Protein AF-A0A9E5LHI4-F1 (afdb_monomer)

Radius of gyration: 13.14 Å; Cα contacts (8 Å, |Δi|>4): 79; chains: 1; bounding box: 29×22×35 Å

Foldseek 3Di:
DPPQWQDKDKDWAQAQNNPDIDMDIDTDSDNPCCDPPPNHVVVVVVRVVCRVVVNVVVD

Solvent-accessible surface area (backbone atoms only — not comparable to full-atom values): 3487 Å² total; per-residue (Å²): 130,70,94,58,62,52,20,56,44,77,46,82,36,58,23,60,91,61,75,40,80,48,76,52,76,51,76,34,64,48,56,75,66,32,33,93,87,66,27,52,60,60,50,51,55,50,44,55,53,49,27,55,57,51,27,63,74,75,103

Nearest PDB structures (foldseek):
  4aqs-assembly1_A  TM=4.401E-01  e=6.868E+00  Mus musculus
  4mlq-assembly1_A  TM=2.766E-01  e=3.994E+00  Priestia megaterium
  7a5k-assembly1_a3  TM=3.830E-01  e=8.415E+00  Homo sapiens

Sequence (59 aa):
MSKHLKSEGCIKLKIGNEKIIGILAIASKEKEKFTAQQGVELLKFMGNVFERRISHWLN

Secondary structure (DSSP, 8-state):
--TT--EEEEEEEEETTTTEEEEEEEEESSTTTT-TTTHHHHHHHHHHHHHHHHHHHH-

pLDDT: mean 84.83, std 10.09, range [53.12, 94.19]

Mean predicted aligned error: 5.28 Å

Structure (mmCIF, N/CA/C/O backbone):
data_AF-A0A9E5LHI4-F1
#
_entry.id   AF-A0A9E5LHI4-F1
#
loop_
_atom_site.group_PDB
_atom_site.id
_atom_site.type_symbol
_atom_site.label_atom_id
_atom_site.label_alt_id
_atom_site.label_comp_id
_atom_site.label_asym_id
_atom_site.l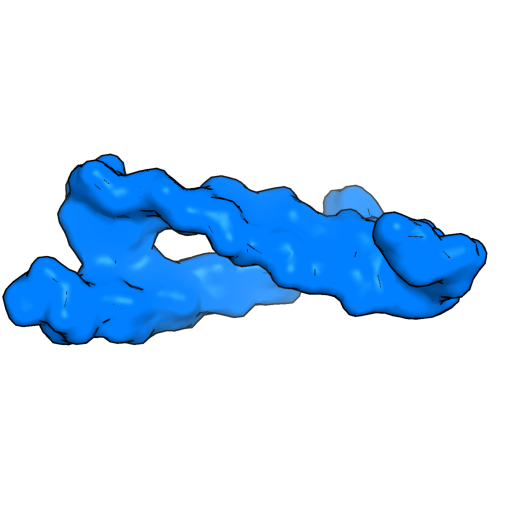abel_entity_id
_atom_site.label_seq_id
_atom_site.pdbx_PDB_ins_code
_atom_site.Cartn_x
_atom_site.Cartn_y
_atom_site.Cartn_z
_atom_site.occupancy
_atom_site.B_iso_or_equiv
_atom_site.auth_seq_id
_atom_site.auth_comp_id
_atom_site.auth_asym_id
_atom_site.auth_atom_id
_atom_site.pdbx_PDB_model_num
ATOM 1 N N . MET A 1 1 ? -3.475 -12.347 -12.656 1.00 53.12 1 MET A N 1
ATOM 2 C CA . MET A 1 1 ? -2.814 -11.022 -12.688 1.00 53.12 1 MET A CA 1
ATOM 3 C C . MET A 1 1 ? -2.576 -10.657 -14.149 1.00 53.12 1 MET A C 1
ATOM 5 O O . MET A 1 1 ? -2.057 -11.491 -14.880 1.00 53.12 1 MET A O 1
ATOM 9 N N . SER A 1 2 ? -3.075 -9.510 -14.620 1.00 56.59 2 SER A N 1
ATOM 10 C CA . SER A 1 2 ? -2.988 -9.119 -16.038 1.00 56.59 2 SER A CA 1
ATOM 11 C C . SER A 1 2 ? -1.523 -9.079 -16.486 1.00 56.59 2 SER A C 1
ATOM 13 O O . SER A 1 2 ? -0.730 -8.377 -15.864 1.00 56.59 2 SER A O 1
ATOM 15 N N . LYS A 1 3 ? -1.171 -9.785 -17.573 1.00 68.94 3 LYS A N 1
ATOM 16 C CA . LYS A 1 3 ? 0.191 -9.857 -18.157 1.00 68.94 3 LYS A CA 1
ATOM 17 C C . LYS A 1 3 ? 0.795 -8.491 -18.544 1.00 68.94 3 LYS A C 1
ATOM 19 O O . LYS A 1 3 ? 1.913 -8.434 -19.041 1.00 68.94 3 LYS A O 1
ATOM 24 N N . HIS A 1 4 ? 0.062 -7.396 -18.347 1.00 81.19 4 HIS A N 1
ATOM 25 C CA . HIS A 1 4 ? 0.447 -6.050 -18.752 1.00 81.19 4 HIS A CA 1
ATOM 26 C C . HIS A 1 4 ? 0.812 -5.114 -17.594 1.00 81.19 4 HIS A C 1
ATOM 28 O O . HIS A 1 4 ? 1.190 -3.981 -17.874 1.00 81.19 4 HIS A O 1
ATOM 34 N N . LEU A 1 5 ? 0.693 -5.534 -16.329 1.00 86.56 5 LEU A N 1
ATOM 35 C CA . LEU A 1 5 ? 1.144 -4.721 -15.193 1.00 86.56 5 LEU A CA 1
ATOM 36 C C . LEU A 1 5 ? 2.676 -4.761 -15.105 1.00 86.56 5 LEU A C 1
ATOM 38 O O . LEU A 1 5 ? 3.269 -5.834 -15.171 1.00 86.56 5 LEU A O 1
ATOM 42 N N . LYS A 1 6 ? 3.309 -3.590 -15.002 1.00 88.62 6 LYS A N 1
ATOM 43 C CA . LYS A 1 6 ? 4.774 -3.427 -15.010 1.00 88.62 6 LYS A CA 1
ATOM 44 C C . LYS A 1 6 ? 5.326 -2.735 -13.768 1.00 88.62 6 LYS A C 1
ATOM 46 O O . LYS A 1 6 ? 6.537 -2.758 -13.572 1.00 88.62 6 LYS A O 1
ATOM 51 N N . SER A 1 7 ? 4.474 -2.105 -12.966 1.00 87.19 7 SER A N 1
ATOM 52 C CA . SER A 1 7 ? 4.848 -1.577 -11.657 1.00 87.19 7 SER A CA 1
ATOM 53 C C . SER A 1 7 ? 3.669 -1.650 -10.694 1.00 87.19 7 SER A C 1
ATOM 55 O O . SER A 1 7 ? 2.505 -1.586 -11.106 1.00 87.19 7 SER A O 1
ATOM 57 N N . GLU A 1 8 ? 3.979 -1.799 -9.412 1.00 89.44 8 GLU A N 1
ATOM 58 C CA . GLU A 1 8 ? 3.008 -1.881 -8.330 1.00 89.44 8 GLU A CA 1
ATOM 59 C C . GLU A 1 8 ? 3.513 -1.119 -7.111 1.00 89.44 8 GLU A C 1
ATOM 61 O O . GLU A 1 8 ? 4.713 -1.032 -6.855 1.00 89.44 8 GLU A O 1
ATOM 66 N N . GLY A 1 9 ? 2.573 -0.542 -6.375 1.00 89.31 9 GLY A N 1
ATOM 67 C CA . GLY A 1 9 ? 2.815 0.107 -5.104 1.00 89.31 9 GLY A CA 1
ATOM 68 C C . GLY A 1 9 ? 1.884 -0.487 -4.059 1.00 89.31 9 GLY A C 1
ATOM 69 O O . GLY A 1 9 ? 0.674 -0.566 -4.276 1.00 89.31 9 GLY A O 1
ATOM 70 N N . CYS A 1 10 ? 2.448 -0.900 -2.928 1.00 90.25 10 CYS A N 1
ATOM 71 C CA . CYS A 1 10 ? 1.704 -1.478 -1.818 1.00 90.25 10 CYS A CA 1
ATOM 72 C C . CYS A 1 10 ? 2.159 -0.848 -0.502 1.00 90.25 10 CYS A C 1
ATOM 74 O O . CYS A 1 10 ? 3.359 -0.747 -0.244 1.00 90.25 10 CYS A O 1
ATOM 76 N N . ILE A 1 11 ? 1.205 -0.435 0.332 1.00 91.56 11 ILE A N 1
ATOM 77 C CA . ILE A 1 11 ? 1.471 0.034 1.693 1.00 91.56 11 ILE A CA 1
ATOM 78 C C . ILE A 1 11 ? 0.502 -0.590 2.689 1.00 91.56 11 ILE A C 1
ATOM 80 O O . ILE A 1 11 ? -0.655 -0.892 2.384 1.00 91.56 11 ILE A O 1
ATOM 84 N N . LYS A 1 12 ? 0.991 -0.731 3.918 1.00 92.25 12 LYS A N 1
ATOM 85 C CA . LYS A 1 12 ? 0.181 -1.079 5.080 1.00 92.25 12 LYS A CA 1
ATOM 8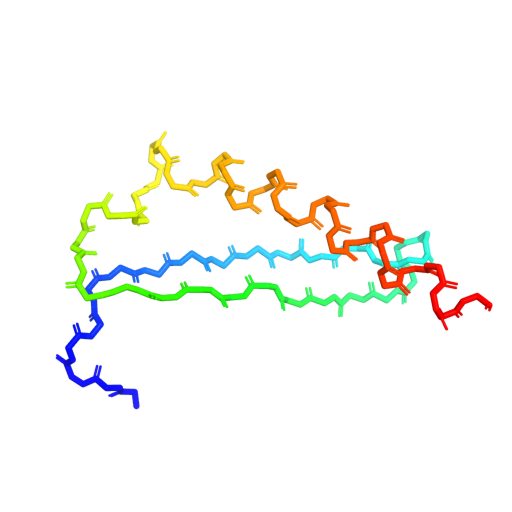6 C C . LYS A 1 12 ? -0.547 0.169 5.572 1.00 92.25 12 LYS A C 1
ATOM 88 O O . LYS A 1 12 ? 0.095 1.195 5.774 1.00 92.25 12 LYS A O 1
ATOM 93 N N . LEU A 1 13 ? -1.850 0.046 5.799 1.00 94.06 13 LEU A N 1
ATOM 94 C CA . LEU A 1 13 ? -2.667 1.059 6.459 1.00 94.06 13 LEU A CA 1
ATOM 95 C C . LEU A 1 13 ? -2.896 0.681 7.923 1.00 94.06 13 LEU A C 1
ATOM 97 O O . LEU A 1 13 ? -3.071 -0.498 8.251 1.00 94.06 13 LEU A O 1
ATOM 101 N N . LYS A 1 14 ? -2.952 1.688 8.786 1.00 93.19 14 LYS A N 1
ATOM 102 C CA . LYS A 1 14 ? -3.333 1.589 10.191 1.00 93.19 14 LYS A CA 1
ATOM 103 C C . LYS A 1 14 ? -4.563 2.458 10.447 1.00 93.19 14 LYS A C 1
ATOM 105 O O . LYS A 1 14 ? -4.500 3.682 10.439 1.00 93.19 14 LYS A O 1
ATOM 110 N N . ILE A 1 15 ? -5.700 1.815 10.668 1.00 92.50 15 ILE A N 1
ATOM 111 C CA . ILE A 1 15 ? -7.020 2.451 10.719 1.00 92.50 15 ILE A CA 1
ATOM 112 C C . ILE A 1 15 ? -7.559 2.383 12.154 1.00 92.50 15 ILE A C 1
ATOM 114 O O . ILE A 1 15 ? -7.346 1.391 12.853 1.00 92.50 15 ILE A O 1
ATOM 118 N N . GLY A 1 16 ? -8.257 3.436 12.595 1.00 86.25 16 GLY A N 1
ATOM 119 C CA . GLY A 1 16 ? -8.976 3.471 13.872 1.00 86.25 16 GLY A CA 1
ATOM 120 C C . GLY A 1 16 ? -8.063 3.286 15.087 1.00 86.25 16 GLY A C 1
ATOM 121 O O . GLY A 1 16 ? -8.243 2.339 15.849 1.00 86.25 16 GLY A O 1
ATOM 122 N N . ASN A 1 17 ? -7.061 4.160 15.253 1.00 83.75 17 ASN A N 1
ATOM 123 C CA . ASN A 1 17 ? -6.001 4.035 16.269 1.00 83.75 17 ASN A CA 1
ATOM 124 C C . ASN A 1 17 ? -5.238 2.704 16.178 1.00 83.75 17 ASN A C 1
ATOM 126 O O . ASN A 1 17 ? -5.025 2.028 17.180 1.00 83.75 17 ASN A O 1
ATOM 130 N N . GLU A 1 18 ? -4.862 2.312 14.959 1.00 83.12 18 GLU A N 1
ATOM 131 C CA . GLU A 1 18 ? -4.092 1.092 14.670 1.00 83.12 18 GLU A CA 1
ATOM 132 C C . GLU A 1 18 ? -4.801 -0.235 15.015 1.00 83.12 18 GLU A C 1
ATOM 134 O O . GLU A 1 18 ? -4.189 -1.297 14.904 1.00 83.12 18 GLU A O 1
ATOM 139 N N . LYS A 1 19 ? -6.093 -0.209 15.374 1.00 86.00 19 LYS A N 1
ATOM 140 C CA . LYS A 1 19 ? -6.879 -1.414 15.697 1.00 86.00 19 LYS A CA 1
ATOM 141 C C . LYS A 1 19 ? -7.200 -2.263 14.472 1.00 86.00 19 LYS A C 1
ATOM 143 O O . LYS A 1 19 ? -7.433 -3.462 14.598 1.00 86.00 19 LYS A O 1
ATOM 148 N N . ILE A 1 20 ? -7.230 -1.643 13.296 1.00 90.25 20 ILE A N 1
ATOM 149 C CA . ILE A 1 20 ? -7.534 -2.306 12.032 1.00 90.25 20 ILE A CA 1
ATOM 150 C C . ILE A 1 20 ? -6.349 -2.122 11.094 1.00 90.25 20 ILE A C 1
ATOM 152 O O . ILE A 1 20 ? -5.889 -1.006 10.845 1.00 90.25 20 ILE A O 1
ATOM 156 N N . ILE A 1 21 ? -5.863 -3.236 10.559 1.00 92.94 21 ILE A N 1
ATOM 157 C CA . ILE A 1 21 ? -4.771 -3.257 9.595 1.00 92.94 21 ILE A CA 1
ATOM 158 C C . ILE A 1 21 ? -5.354 -3.477 8.205 1.00 92.94 21 ILE A C 1
ATOM 160 O O . ILE A 1 21 ? -6.008 -4.486 7.955 1.00 92.94 21 ILE A O 1
ATOM 164 N N . GLY A 1 22 ? -5.104 -2.526 7.307 1.00 92.25 22 GLY A N 1
ATOM 165 C CA . GLY A 1 22 ? -5.508 -2.594 5.905 1.00 92.25 22 GLY A CA 1
ATOM 166 C C . GLY A 1 22 ? -4.308 -2.653 4.965 1.00 92.25 22 GLY A C 1
ATOM 167 O O . GLY A 1 22 ? -3.165 -2.431 5.368 1.00 92.25 22 GLY A O 1
ATOM 168 N N . ILE A 1 23 ? -4.576 -2.918 3.690 1.00 94.19 23 ILE A N 1
ATOM 169 C CA . ILE A 1 23 ? -3.591 -2.826 2.610 1.00 94.19 23 ILE A CA 1
ATOM 170 C C . ILE A 1 23 ? -4.157 -1.904 1.535 1.00 94.19 23 ILE A C 1
ATOM 172 O O . ILE A 1 23 ? -5.289 -2.096 1.091 1.00 94.19 23 ILE A O 1
ATOM 176 N N . LEU A 1 24 ? -3.357 -0.928 1.103 1.00 92.00 24 LEU A N 1
ATOM 177 C CA . LEU A 1 24 ? -3.611 -0.171 -0.119 1.00 92.00 24 LEU A CA 1
ATOM 178 C C . LEU A 1 24 ? -2.646 -0.659 -1.196 1.00 92.00 24 LEU A C 1
ATOM 180 O O . LEU A 1 24 ? -1.433 -0.512 -1.047 1.00 92.00 24 LEU A O 1
ATOM 184 N N . ALA A 1 25 ? -3.195 -1.216 -2.274 1.00 90.75 25 ALA A N 1
ATOM 185 C CA . ALA A 1 25 ? -2.440 -1.697 -3.424 1.00 90.75 25 ALA A CA 1
ATOM 186 C C . ALA A 1 25 ? -2.924 -1.009 -4.706 1.00 90.75 25 ALA A C 1
ATOM 188 O O . ALA A 1 25 ? -4.125 -0.944 -4.970 1.00 90.75 25 ALA A O 1
ATOM 189 N N . ILE A 1 26 ? -1.985 -0.504 -5.507 1.00 89.19 26 ILE A N 1
ATOM 190 C CA . ILE A 1 26 ? -2.242 0.128 -6.807 1.00 89.19 26 ILE A CA 1
ATOM 191 C C . ILE A 1 26 ? -1.236 -0.434 -7.815 1.00 89.19 26 ILE A C 1
ATOM 193 O O . ILE A 1 26 ? -0.077 -0.666 -7.476 1.00 89.19 26 ILE A O 1
ATOM 197 N N . ALA A 1 27 ? -1.661 -0.653 -9.059 1.00 88.75 27 ALA A N 1
ATOM 198 C CA . ALA A 1 27 ? -0.806 -1.189 -10.115 1.00 88.75 27 ALA A CA 1
ATOM 199 C C . ALA A 1 27 ? -0.918 -0.380 -11.413 1.00 88.75 27 ALA A C 1
ATOM 201 O O . ALA A 1 27 ? -1.945 0.239 -11.696 1.00 88.75 27 ALA A O 1
ATOM 202 N N . SER A 1 28 ? 0.147 -0.392 -12.213 1.00 87.94 28 SER A N 1
ATOM 203 C CA . SER A 1 28 ? 0.247 0.327 -13.484 1.00 87.94 28 SER A CA 1
ATOM 204 C C . SER A 1 28 ? 0.839 -0.549 -14.584 1.00 87.94 28 SER A C 1
ATOM 206 O O . SER A 1 28 ? 1.623 -1.461 -14.326 1.00 87.94 28 SER A O 1
ATOM 208 N N . LYS A 1 29 ? 0.499 -0.240 -15.841 1.00 91.12 29 LYS A N 1
ATOM 209 C CA . LYS A 1 29 ? 1.155 -0.815 -17.029 1.00 91.12 29 LYS A CA 1
ATOM 210 C C . LYS A 1 29 ? 2.475 -0.120 -17.381 1.00 91.12 29 LYS A C 1
ATOM 212 O O . LYS A 1 29 ? 3.262 -0.651 -18.160 1.00 91.12 29 LYS A O 1
ATOM 217 N N . GLU A 1 30 ? 2.713 1.064 -16.832 1.00 87.44 30 GLU A N 1
ATOM 218 C CA . GLU A 1 30 ? 3.958 1.819 -16.986 1.00 87.44 30 GLU A CA 1
ATOM 219 C C . GLU A 1 30 ? 4.963 1.369 -15.921 1.00 87.44 30 GLU A C 1
ATOM 221 O O . GLU A 1 30 ? 4.613 1.285 -14.744 1.00 87.44 30 GLU A O 1
ATOM 226 N N . LYS A 1 31 ? 6.211 1.079 -16.309 1.00 84.94 31 LYS A N 1
ATOM 227 C CA . LYS A 1 31 ? 7.239 0.556 -15.388 1.00 84.94 31 LYS A CA 1
ATOM 228 C C . LYS A 1 31 ? 7.721 1.613 -14.384 1.00 84.94 31 LYS A C 1
ATOM 230 O O . LYS A 1 31 ? 8.093 1.272 -13.270 1.00 84.94 31 LYS A O 1
ATOM 235 N N . GLU A 1 32 ? 7.685 2.885 -14.768 1.00 83.50 32 GLU A N 1
ATOM 236 C CA . GLU A 1 32 ? 8.282 3.982 -13.992 1.00 83.50 32 GLU A CA 1
ATOM 237 C C . GLU A 1 32 ? 7.306 4.647 -13.010 1.00 83.50 32 GLU A C 1
ATOM 239 O O . GLU A 1 32 ? 7.712 5.453 -12.179 1.00 83.50 32 GLU A O 1
ATOM 244 N N . LYS A 1 33 ? 6.018 4.285 -13.060 1.00 83.06 33 LYS A N 1
ATOM 245 C CA . LYS A 1 33 ? 4.974 4.934 -12.255 1.00 83.06 33 LYS A CA 1
ATOM 246 C C . LYS A 1 33 ? 5.073 4.614 -10.762 1.00 83.06 33 LYS A C 1
ATOM 248 O O . LYS A 1 33 ? 4.813 5.478 -9.931 1.00 83.06 33 LYS A O 1
ATOM 253 N N . PHE A 1 34 ? 5.462 3.387 -10.423 1.00 79.94 34 PH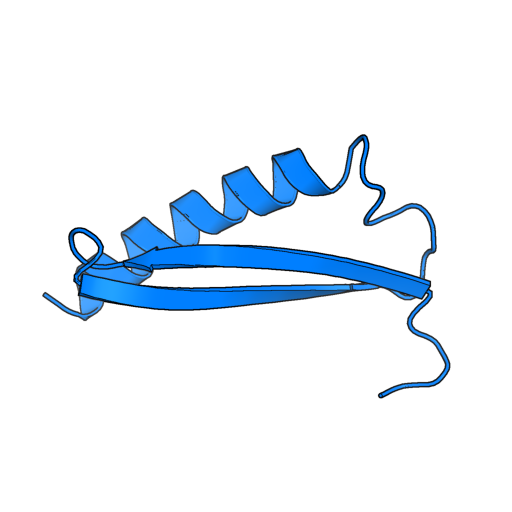E A N 1
ATOM 254 C CA . PHE A 1 34 ? 5.699 2.967 -9.043 1.00 79.94 34 PHE A CA 1
ATOM 255 C C . PHE A 1 34 ? 7.133 2.457 -8.893 1.00 79.94 34 PHE A C 1
ATOM 257 O O . PHE A 1 34 ? 7.390 1.257 -8.857 1.00 79.94 34 PHE A O 1
ATOM 264 N N 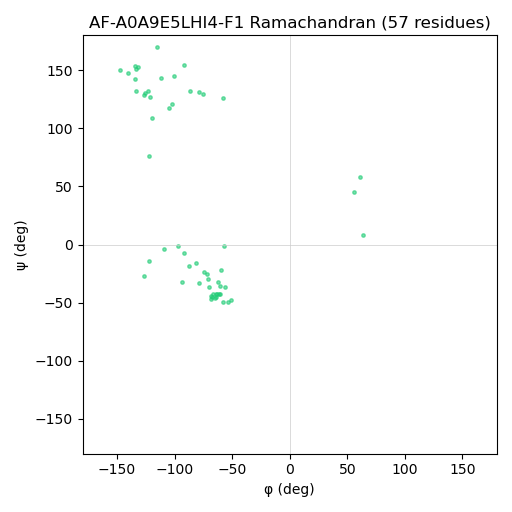. THR A 1 35 ? 8.083 3.391 -8.851 1.00 76.75 35 THR A N 1
ATOM 265 C CA . THR A 1 35 ? 9.483 3.109 -8.506 1.00 76.75 35 THR A CA 1
ATOM 266 C C . THR A 1 35 ? 9.709 3.296 -7.010 1.00 76.75 35 THR A C 1
ATOM 268 O O . THR A 1 35 ? 9.028 4.096 -6.364 1.00 76.75 35 THR A O 1
ATOM 271 N N . ALA A 1 36 ? 10.710 2.607 -6.458 1.00 70.38 36 ALA A N 1
ATOM 272 C CA . ALA A 1 36 ? 11.085 2.740 -5.049 1.00 70.38 36 ALA A CA 1
ATOM 273 C C . ALA A 1 36 ? 11.493 4.176 -4.657 1.00 70.38 36 ALA A C 1
ATOM 275 O O . ALA A 1 36 ? 11.429 4.522 -3.482 1.00 70.38 36 ALA A O 1
ATOM 276 N N . GLN A 1 37 ? 11.893 5.006 -5.628 1.00 64.94 37 GLN A N 1
ATOM 277 C CA . GLN A 1 37 ? 12.455 6.335 -5.386 1.00 64.94 37 GLN A CA 1
ATOM 278 C C . GLN A 1 37 ? 11.417 7.473 -5.422 1.00 64.94 37 GLN A C 1
ATOM 280 O O . GLN A 1 37 ? 11.586 8.437 -4.690 1.00 64.94 37 GLN A O 1
ATOM 285 N N . GLN A 1 38 ? 10.350 7.379 -6.231 1.00 64.12 38 GLN A N 1
ATOM 286 C CA . GLN A 1 38 ? 9.329 8.445 -6.358 1.00 64.12 38 GLN A CA 1
ATOM 287 C C . GLN A 1 38 ? 7.884 7.961 -6.142 1.00 64.12 38 GLN A C 1
ATOM 289 O O . GLN A 1 38 ? 7.032 8.725 -5.693 1.00 64.12 38 GLN A O 1
ATOM 294 N N . GLY A 1 39 ? 7.579 6.685 -6.407 1.00 61.38 39 GLY A N 1
ATOM 295 C CA . GLY A 1 39 ? 6.208 6.163 -6.323 1.00 61.38 39 GLY A CA 1
ATOM 296 C C . GLY A 1 39 ? 5.692 5.963 -4.894 1.00 61.38 39 GLY A C 1
ATOM 297 O O . GLY A 1 39 ? 4.483 5.965 -4.661 1.00 61.38 39 GLY A O 1
ATOM 298 N N . VAL A 1 40 ? 6.599 5.799 -3.926 1.00 67.88 40 VAL A N 1
ATOM 299 C CA . VAL A 1 40 ? 6.248 5.451 -2.540 1.00 67.88 40 VAL A CA 1
ATOM 300 C C . VAL A 1 40 ? 5.753 6.663 -1.747 1.00 67.88 40 VAL A C 1
ATOM 302 O O . VAL A 1 40 ? 4.866 6.510 -0.911 1.00 67.88 40 VAL A O 1
ATOM 305 N N . GLU A 1 41 ? 6.257 7.870 -2.019 1.00 81.62 41 GLU A N 1
ATOM 306 C CA . GLU A 1 41 ? 5.844 9.075 -1.283 1.00 81.62 41 GLU A CA 1
ATOM 307 C C . GLU A 1 41 ? 4.394 9.463 -1.577 1.00 81.62 41 GLU A C 1
ATOM 309 O O . GLU A 1 41 ? 3.609 9.659 -0.647 1.00 81.62 41 GLU A O 1
ATOM 314 N N . LEU A 1 42 ? 4.003 9.490 -2.856 1.00 82.50 42 LEU A N 1
ATOM 315 C CA . LEU A 1 42 ? 2.615 9.742 -3.248 1.00 82.50 42 LEU A CA 1
ATOM 316 C C . LEU A 1 42 ? 1.680 8.664 -2.691 1.00 82.50 42 LEU A C 1
ATOM 318 O O . LEU A 1 42 ? 0.610 8.973 -2.169 1.00 82.50 42 LEU A O 1
ATOM 322 N N . LEU A 1 43 ? 2.096 7.398 -2.757 1.00 85.44 43 LEU A N 1
ATOM 323 C CA . LEU A 1 43 ? 1.305 6.294 -2.227 1.00 85.44 43 LEU A CA 1
ATOM 324 C C . LEU A 1 43 ? 1.114 6.411 -0.710 1.00 85.44 43 LEU A C 1
ATOM 326 O O . LEU A 1 43 ? 0.003 6.227 -0.218 1.00 85.44 43 LEU A O 1
ATOM 330 N N . LYS A 1 44 ? 2.167 6.777 0.028 1.00 86.88 44 LYS A N 1
ATOM 331 C CA . LYS A 1 44 ? 2.113 7.027 1.473 1.00 86.88 44 LYS A CA 1
ATOM 332 C C . LYS A 1 44 ? 1.211 8.215 1.810 1.00 86.88 44 LYS A C 1
ATOM 334 O O . LYS A 1 44 ? 0.406 8.119 2.734 1.00 86.88 44 LYS A O 1
ATOM 339 N N . PHE A 1 45 ? 1.292 9.301 1.039 1.00 88.94 45 PHE A N 1
ATOM 340 C CA . PHE A 1 45 ? 0.379 10.436 1.167 1.00 88.94 45 PHE A CA 1
ATOM 341 C C . PHE A 1 45 ? -1.083 10.005 0.984 1.0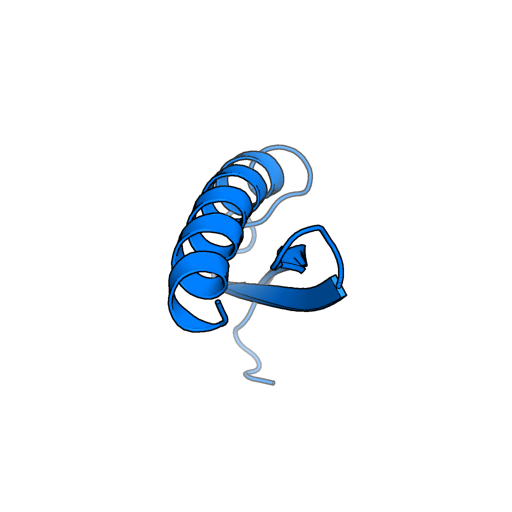0 88.94 45 PHE A C 1
ATOM 343 O O . PHE A 1 45 ? -1.921 10.303 1.836 1.00 88.94 45 PHE A O 1
ATOM 350 N N . MET A 1 46 ? -1.386 9.250 -0.079 1.00 90.06 46 MET A N 1
ATOM 351 C CA . MET A 1 46 ? -2.729 8.712 -0.313 1.00 90.06 46 MET A CA 1
ATOM 352 C C . MET A 1 46 ? -3.175 7.795 0.832 1.00 90.06 46 MET A C 1
ATOM 354 O O . MET A 1 46 ? -4.307 7.913 1.296 1.00 90.06 46 MET A O 1
ATOM 358 N N . GLY A 1 47 ? -2.285 6.932 1.332 1.00 93.12 47 GLY A N 1
ATOM 359 C CA . GLY A 1 47 ? -2.541 6.052 2.474 1.00 93.12 47 GLY A CA 1
ATOM 360 C C . GLY A 1 47 ? -3.084 6.790 3.693 1.00 93.12 47 GLY A C 1
ATOM 361 O O . GLY A 1 47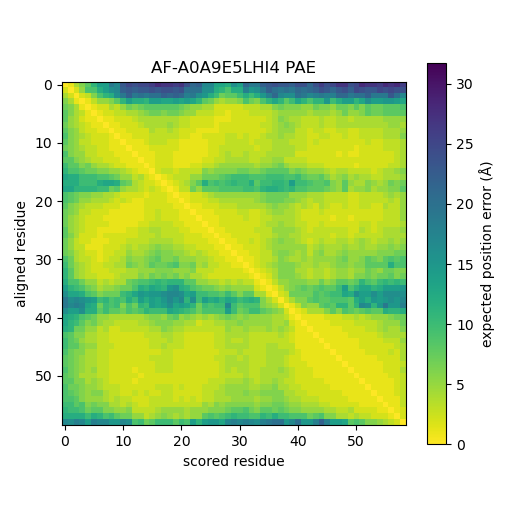 ? -4.130 6.410 4.214 1.00 93.12 47 GLY A O 1
ATOM 362 N N . ASN A 1 48 ? -2.455 7.905 4.070 1.00 92.00 48 ASN A N 1
ATOM 363 C CA . ASN A 1 48 ? -2.900 8.731 5.197 1.00 92.00 48 ASN A CA 1
ATOM 364 C C . ASN A 1 48 ? -4.330 9.279 5.004 1.00 92.00 48 ASN A C 1
ATOM 366 O O . ASN A 1 48 ? -5.090 9.409 5.967 1.00 92.00 48 ASN A O 1
ATOM 370 N N . VAL A 1 49 ? -4.718 9.614 3.765 1.00 94.19 49 VAL A N 1
ATOM 371 C CA . VAL A 1 49 ? -6.083 10.070 3.446 1.00 94.19 49 VAL A CA 1
ATOM 372 C C . VAL A 1 49 ? -7.084 8.929 3.632 1.00 94.19 49 VAL A C 1
ATOM 374 O O . VAL A 1 49 ? -8.129 9.130 4.256 1.00 94.19 49 VAL A O 1
ATOM 377 N N . PHE A 1 50 ? -6.757 7.728 3.145 1.00 93.44 50 PHE A N 1
ATOM 378 C CA . PHE A 1 50 ? -7.601 6.545 3.321 1.00 93.44 50 PHE A CA 1
ATOM 379 C C . PHE A 1 50 ? -7.740 6.153 4.791 1.00 93.44 50 PHE A C 1
ATOM 381 O O . PHE A 1 50 ? -8.862 5.931 5.240 1.00 93.44 50 PHE A O 1
ATOM 388 N N . GLU A 1 51 ? -6.649 6.135 5.561 1.00 94.19 51 GLU A N 1
ATOM 389 C CA . GLU A 1 51 ? -6.684 5.849 7.000 1.00 94.19 51 GLU A CA 1
ATOM 390 C C . GLU A 1 51 ? -7.669 6.764 7.726 1.00 94.19 51 GLU A C 1
ATOM 392 O O . GLU A 1 51 ? -8.552 6.281 8.436 1.00 94.19 51 GLU A O 1
ATOM 397 N N . ARG A 1 52 ? 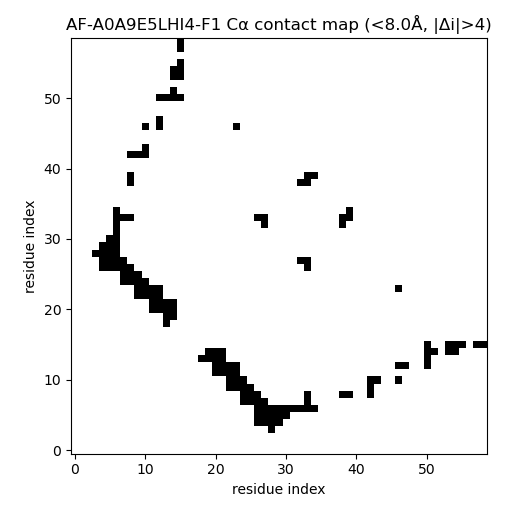-7.583 8.081 7.496 1.00 92.81 52 ARG A N 1
ATOM 398 C CA . ARG A 1 52 ? -8.476 9.066 8.124 1.00 92.81 52 ARG A CA 1
ATOM 399 C C . ARG A 1 52 ? -9.922 8.901 7.681 1.00 92.81 52 ARG A C 1
ATOM 401 O O . ARG A 1 52 ? -10.822 8.919 8.519 1.00 92.81 52 ARG A O 1
ATOM 408 N N . ARG A 1 53 ? -10.159 8.746 6.373 1.00 93.38 53 ARG A N 1
ATOM 409 C CA . ARG A 1 53 ? -11.524 8.664 5.846 1.00 93.38 53 ARG A CA 1
ATOM 410 C C . ARG A 1 53 ? -12.210 7.382 6.288 1.00 93.38 53 ARG A C 1
ATOM 412 O O . ARG A 1 53 ? -13.348 7.465 6.719 1.00 93.38 53 ARG A O 1
ATOM 419 N N . ILE A 1 54 ? -11.530 6.237 6.225 1.00 92.88 54 ILE A N 1
ATOM 420 C CA . ILE A 1 54 ? -12.083 4.949 6.661 1.00 92.88 54 ILE A CA 1
ATOM 421 C C . ILE A 1 54 ? -12.307 4.953 8.177 1.00 92.88 54 ILE A C 1
ATOM 423 O O . ILE A 1 54 ? -13.374 4.540 8.618 1.00 92.88 54 ILE A O 1
ATOM 427 N N . SER A 1 55 ? -11.364 5.483 8.970 1.00 91.44 55 SER A N 1
ATOM 428 C CA . SER A 1 55 ? -11.520 5.566 10.434 1.00 91.44 55 SER A CA 1
ATOM 429 C C . SER A 1 55 ? -12.786 6.320 10.846 1.00 91.44 55 SER A C 1
ATOM 431 O O . SER A 1 55 ? -13.431 5.931 11.807 1.00 91.44 55 SER A O 1
ATOM 433 N N . HIS A 1 56 ? -13.173 7.365 10.109 1.00 89.69 56 HIS A N 1
ATOM 434 C CA . HIS A 1 56 ? -14.406 8.106 10.382 1.00 89.69 56 HIS A CA 1
ATOM 435 C C . HIS A 1 56 ? -15.682 7.258 10.239 1.00 89.69 56 HIS A C 1
ATOM 437 O O . HIS A 1 56 ? -16.640 7.512 10.956 1.00 89.69 56 HIS A O 1
ATOM 443 N N . TRP A 1 57 ? -15.705 6.272 9.338 1.00 86.75 57 TRP A N 1
ATOM 444 C CA . TRP A 1 57 ? -16.873 5.406 9.117 1.00 86.75 57 TRP A CA 1
ATOM 445 C C . TRP A 1 57 ? -16.920 4.183 10.034 1.00 86.75 57 TRP A C 1
ATOM 447 O O . TRP A 1 57 ? -17.959 3.542 10.135 1.00 86.75 57 TRP A O 1
ATOM 457 N N . LEU A 1 58 ? -15.787 3.820 10.636 1.00 84.06 58 LEU A N 1
ATOM 458 C CA . LEU A 1 58 ? -15.666 2.657 11.520 1.00 84.06 58 LEU A CA 1
ATOM 459 C C . LEU A 1 58 ? -15.779 3.020 13.008 1.00 84.06 58 LEU A C 1
ATOM 461 O O . LEU A 1 58 ? -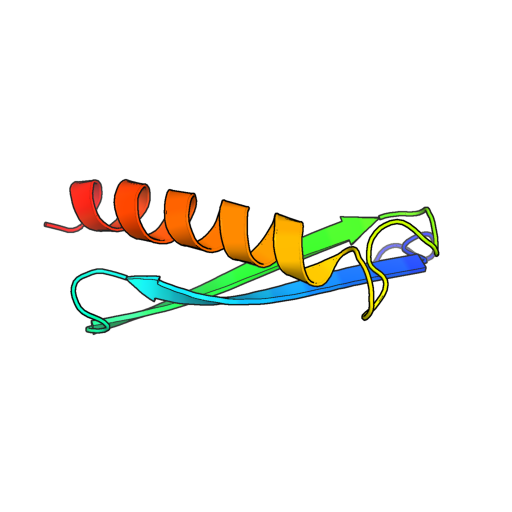15.687 2.124 13.846 1.00 84.06 58 LEU A O 1
ATOM 4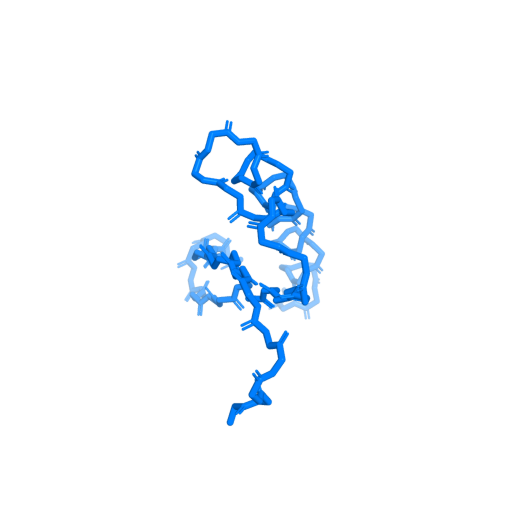65 N N . ASN A 1 59 ? -15.939 4.310 13.314 1.00 63.84 59 ASN A N 1
ATOM 466 C CA . ASN A 1 59 ? -16.208 4.822 14.655 1.00 63.84 59 ASN A CA 1
ATOM 467 C C . ASN A 1 59 ? -17.706 4.859 14.947 1.00 63.84 59 ASN A C 1
ATOM 469 O O . ASN A 1 59 ? -18.466 5.274 14.044 1.00 63.84 59 ASN A O 1
#